Protein AF-A0AAE3HMV6-F1 (afdb_monomer_lite)

Organism: NCBI:txid398773

Secondary structure (DSSP, 8-state):
--HHHHHHHSSS-HHHHHHHHHHHHHHHHHHHHHHHHHHS-TT---HHHHHHHHHHHHHHHHHHHHHHHHHHHHHT-

Sequence (77 aa):
MNKTTRFLTDNNPLGLKIIVVATGLALLSLLPLLLYILFGPADGNPIGLGLLAVAGMLLGLVGIVIGIIELLLSLRR

pLDDT: mean 88.95, std 12.86, range [54.31, 98.0]

Foldseek 3Di:
DDPVVVVVPDPPQPLVVLLVVLVVQLVVLLVVVVCCVVPNDPPDDVVVSVVSSVVSNVSSVVSNVVSVVSVVVVVVD

Structure (mmCIF, N/CA/C/O backbone):
data_AF-A0AAE3HMV6-F1
#
_entry.id   AF-A0AAE3HMV6-F1
#
loop_
_atom_site.group_PDB
_atom_site.id
_atom_site.type_symbol
_atom_site.label_atom_id
_atom_site.label_alt_id
_atom_site.label_comp_id
_atom_site.label_asym_id
_atom_site.label_entity_id
_atom_site.label_seq_id
_atom_site.pdbx_PDB_ins_code
_atom_site.Cartn_x
_atom_site.Cartn_y
_atom_site.Cartn_z
_atom_site.occupancy
_atom_site.B_iso_or_equiv
_atom_site.auth_seq_id
_atom_site.auth_comp_id
_atom_site.auth_asym_id
_atom_site.auth_atom_id
_atom_site.pdbx_PDB_model_num
ATOM 1 N N . MET A 1 1 ? -27.356 -10.449 -3.559 1.00 54.31 1 MET A N 1
ATOM 2 C CA . MET A 1 1 ? -26.514 -9.653 -2.635 1.00 54.31 1 MET A CA 1
ATOM 3 C C . MET A 1 1 ? -25.175 -9.382 -3.315 1.00 54.31 1 MET A C 1
ATOM 5 O O . MET A 1 1 ? -24.586 -10.331 -3.819 1.00 54.31 1 MET A O 1
ATOM 9 N N . ASN A 1 2 ? -24.750 -8.1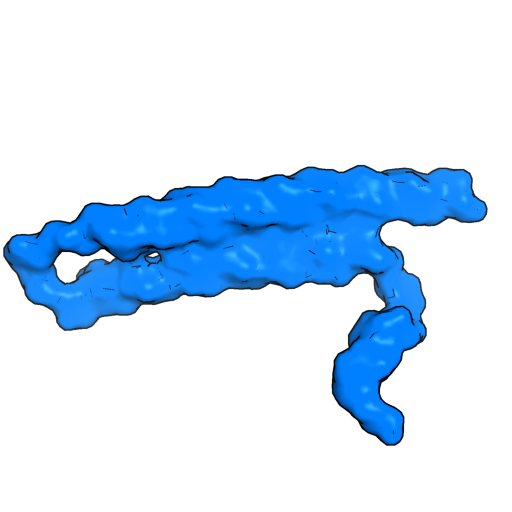19 -3.444 1.00 65.56 2 ASN A N 1
ATOM 10 C CA . ASN A 1 2 ? -23.549 -7.741 -4.205 1.00 65.56 2 ASN A CA 1
ATOM 11 C C . ASN A 1 2 ? -22.276 -7.981 -3.358 1.00 65.56 2 ASN A C 1
ATOM 13 O O . ASN A 1 2 ? -22.326 -7.921 -2.130 1.00 65.56 2 ASN A O 1
ATOM 17 N N . LYS A 1 3 ? -21.128 -8.291 -3.972 1.00 59.16 3 LYS A N 1
ATOM 18 C CA . LYS A 1 3 ? -19.908 -8.670 -3.218 1.00 59.16 3 LYS A CA 1
ATOM 19 C C . LYS A 1 3 ? -19.382 -7.531 -2.335 1.00 59.16 3 LYS A C 1
ATOM 21 O O . LYS A 1 3 ? -18.893 -7.779 -1.237 1.00 59.16 3 LYS A O 1
ATOM 26 N N . THR A 1 4 ? -19.553 -6.290 -2.782 1.00 60.22 4 THR A N 1
ATOM 27 C CA . THR A 1 4 ? -19.204 -5.076 -2.033 1.00 60.22 4 THR A CA 1
ATOM 28 C C . THR A 1 4 ? -20.026 -4.917 -0.757 1.00 60.22 4 THR A C 1
ATOM 30 O O . THR A 1 4 ? -19.471 -4.588 0.286 1.00 60.22 4 THR A O 1
ATOM 33 N N . THR A 1 5 ? -21.325 -5.228 -0.788 1.00 57.88 5 THR A N 1
ATOM 34 C CA . THR A 1 5 ? -22.182 -5.159 0.405 1.00 57.88 5 THR A CA 1
ATOM 35 C C . THR A 1 5 ? -21.838 -6.230 1.437 1.00 57.88 5 THR A C 1
ATOM 37 O O . THR A 1 5 ? -21.995 -5.975 2.627 1.00 57.88 5 THR A O 1
ATOM 40 N N . ARG A 1 6 ? -21.297 -7.382 1.014 1.00 60.44 6 ARG A N 1
ATOM 41 C CA . ARG A 1 6 ? -20.849 -8.457 1.917 1.00 60.44 6 ARG A CA 1
ATOM 42 C C . ARG A 1 6 ? -19.585 -8.087 2.703 1.00 60.44 6 ARG A C 1
ATOM 44 O O . ARG A 1 6 ? -19.526 -8.307 3.903 1.00 60.44 6 ARG A O 1
ATOM 51 N N . PHE A 1 7 ? -18.616 -7.433 2.059 1.00 60.72 7 PHE A N 1
ATOM 52 C CA . PHE A 1 7 ? -17.424 -6.918 2.749 1.00 60.72 7 PHE A CA 1
ATOM 53 C C . PHE A 1 7 ? -17.774 -5.857 3.803 1.00 60.72 7 PHE A C 1
ATOM 55 O O . PHE A 1 7 ? -17.148 -5.795 4.858 1.00 60.72 7 PHE A O 1
ATOM 62 N N . LEU A 1 8 ? -18.798 -5.040 3.544 1.00 58.03 8 LEU A N 1
ATOM 63 C CA . LEU A 1 8 ? -19.284 -4.036 4.494 1.00 58.03 8 LEU A CA 1
ATOM 64 C C . LEU A 1 8 ? -20.099 -4.638 5.653 1.00 58.03 8 LEU A C 1
ATOM 66 O O . LEU A 1 8 ? -20.188 -4.001 6.695 1.00 58.03 8 LEU A O 1
ATOM 70 N N . THR A 1 9 ? -20.651 -5.849 5.500 1.00 61.25 9 THR A N 1
ATOM 71 C CA . THR A 1 9 ? -21.507 -6.514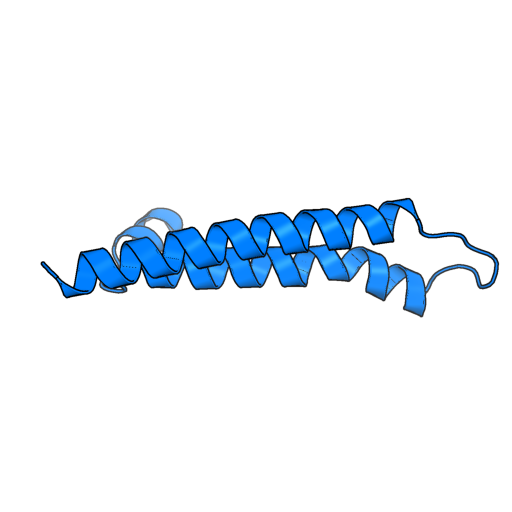 6.507 1.00 61.25 9 THR A CA 1
ATOM 72 C C . THR A 1 9 ? -20.792 -7.558 7.370 1.00 61.25 9 THR A C 1
ATOM 74 O O . THR A 1 9 ? -21.364 -7.988 8.366 1.00 61.25 9 THR A O 1
ATOM 77 N N . ASP A 1 10 ? -19.549 -7.941 7.058 1.00 59.91 10 ASP A N 1
ATOM 78 C CA . ASP A 1 10 ? -18.758 -8.806 7.946 1.00 59.91 10 ASP A CA 1
ATOM 79 C C . ASP A 1 10 ? -18.430 -8.101 9.274 1.00 59.91 10 ASP A C 1
ATOM 81 O O . ASP A 1 10 ? -17.935 -6.970 9.259 1.00 59.91 10 ASP A O 1
ATOM 85 N N . ASN A 1 11 ? -18.598 -8.819 10.395 1.00 63.53 11 ASN A N 1
ATOM 86 C CA . ASN A 1 11 ? -18.343 -8.388 11.785 1.00 63.53 11 ASN A CA 1
ATOM 87 C C . ASN A 1 11 ? -16.888 -7.969 12.090 1.00 63.53 11 ASN A C 1
ATOM 89 O O . ASN A 1 11 ? -16.565 -7.640 13.229 1.00 63.53 11 ASN A O 1
ATOM 93 N N . ASN A 1 12 ? -15.989 -7.996 11.105 1.00 69.69 12 ASN A N 1
ATOM 94 C CA . ASN A 1 12 ? -14.617 -7.551 11.298 1.00 69.69 12 ASN A CA 1
ATOM 95 C C . ASN A 1 12 ? -14.575 -6.034 11.538 1.00 69.69 12 ASN A C 1
ATOM 97 O O . ASN A 1 12 ? -15.200 -5.288 10.771 1.00 69.69 12 ASN A O 1
ATOM 101 N N . PRO A 1 13 ? -13.799 -5.566 12.535 1.00 81.31 13 PRO A N 1
ATOM 102 C CA . PRO A 1 13 ? -13.691 -4.148 12.838 1.00 81.31 13 PRO A CA 1
ATOM 103 C C . PRO A 1 13 ? -13.192 -3.394 11.605 1.00 81.31 13 PRO A C 1
ATOM 105 O O . PRO A 1 13 ? -12.257 -3.822 10.923 1.00 81.31 13 PRO A O 1
ATOM 108 N N . LEU A 1 14 ? -13.835 -2.264 11.311 1.00 87.00 14 LEU A N 1
ATOM 109 C CA . LEU A 1 14 ? -13.551 -1.434 10.140 1.00 87.00 14 LEU A CA 1
ATOM 110 C C . LEU A 1 14 ? -12.060 -1.059 10.049 1.00 87.00 14 LEU A C 1
ATOM 112 O O . LEU A 1 14 ? -11.489 -1.107 8.961 1.00 87.00 14 LEU A O 1
ATOM 116 N N . GLY A 1 15 ? -11.407 -0.817 11.190 1.00 88.81 15 GLY A N 1
ATOM 117 C CA . GLY A 1 15 ? -9.965 -0.571 11.261 1.00 88.81 15 GLY A CA 1
ATOM 118 C C . GLY A 1 15 ? -9.109 -1.703 10.679 1.00 88.81 15 GLY A C 1
ATOM 119 O O . GLY A 1 15 ? -8.188 -1.438 9.910 1.00 88.81 15 GLY A O 1
ATOM 120 N N . LEU A 1 16 ? -9.454 -2.971 10.936 1.00 91.81 16 LEU A N 1
ATOM 121 C CA . LEU A 1 16 ? -8.725 -4.116 10.374 1.00 91.81 16 LEU A CA 1
ATOM 122 C C . LEU A 1 16 ? -8.854 -4.173 8.847 1.00 91.81 16 LEU A C 1
ATOM 124 O O . LEU A 1 16 ? -7.878 -4.439 8.149 1.00 91.81 16 LEU A O 1
ATOM 128 N N . LYS A 1 17 ? -10.047 -3.878 8.319 1.00 90.88 17 LYS A N 1
ATOM 129 C CA . LYS A 1 17 ? -10.289 -3.818 6.869 1.00 90.88 17 LYS A CA 1
ATOM 130 C C . LYS A 1 17 ? -9.433 -2.732 6.214 1.00 90.88 17 LYS A C 1
ATOM 132 O O . LYS A 1 17 ? -8.833 -2.985 5.171 1.00 90.88 17 LYS A O 1
ATOM 137 N N . ILE A 1 18 ? -9.336 -1.559 6.845 1.00 94.44 18 ILE A N 1
ATOM 138 C CA . ILE A 1 18 ? -8.481 -0.462 6.373 1.00 94.44 18 ILE A CA 1
ATOM 139 C C . ILE A 1 18 ? -7.014 -0.891 6.357 1.00 94.44 18 ILE A C 1
ATOM 141 O O . ILE A 1 18 ? -6.355 -0.703 5.338 1.00 94.44 18 ILE A O 1
ATOM 145 N N . ILE A 1 19 ? -6.517 -1.503 7.439 1.00 95.88 19 ILE A N 1
ATOM 146 C CA . ILE A 1 19 ? -5.124 -1.969 7.525 1.00 95.88 19 ILE A CA 1
ATOM 147 C C . ILE A 1 19 ? -4.816 -2.930 6.374 1.00 95.88 19 ILE A C 1
ATOM 149 O O . ILE A 1 19 ? -3.853 -2.711 5.646 1.00 95.88 19 ILE A O 1
ATOM 153 N N . VAL A 1 20 ? -5.658 -3.945 6.154 1.00 95.75 20 VAL A N 1
ATOM 154 C CA . VAL A 1 20 ? -5.446 -4.937 5.084 1.00 95.75 20 VAL A CA 1
ATOM 155 C C . VAL A 1 20 ? -5.400 -4.276 3.705 1.00 95.75 20 VAL A C 1
ATOM 157 O O . VAL A 1 20 ? -4.505 -4.572 2.912 1.00 95.75 20 VAL A O 1
ATOM 160 N N . VAL A 1 21 ? -6.331 -3.363 3.415 1.00 95.88 21 VAL A N 1
ATOM 161 C CA . VAL A 1 21 ? -6.364 -2.653 2.127 1.00 95.88 21 VAL A CA 1
ATOM 162 C C . VAL A 1 21 ? -5.143 -1.748 1.964 1.00 95.88 21 VAL A C 1
ATOM 164 O O . VAL A 1 21 ? -4.531 -1.741 0.897 1.00 95.88 21 VAL A O 1
ATOM 167 N N . ALA A 1 22 ? -4.752 -1.021 3.009 1.00 96.69 22 ALA A N 1
ATOM 168 C CA . ALA A 1 22 ? -3.609 -0.115 2.986 1.00 96.69 22 ALA A CA 1
ATOM 169 C C . ALA A 1 22 ? -2.277 -0.864 2.816 1.00 96.69 22 ALA A C 1
ATOM 171 O O . ALA A 1 22 ? -1.445 -0.463 2.000 1.00 96.69 22 ALA A O 1
ATOM 172 N N . THR A 1 23 ? -2.099 -1.990 3.513 1.00 96.25 23 THR A N 1
ATOM 173 C CA . THR A 1 23 ? -0.950 -2.885 3.319 1.00 96.25 23 THR A CA 1
ATOM 174 C C . THR A 1 23 ? -0.937 -3.458 1.906 1.00 96.25 23 THR A C 1
ATOM 176 O O . THR A 1 23 ? 0.104 -3.445 1.252 1.00 96.25 23 THR A O 1
ATOM 179 N N . GLY A 1 24 ? -2.090 -3.909 1.402 1.00 96.88 24 GLY A N 1
ATOM 180 C CA . GLY A 1 24 ? -2.219 -4.380 0.026 1.00 96.88 24 GLY A CA 1
ATOM 181 C C . GLY A 1 24 ? -1.793 -3.313 -0.983 1.00 96.88 24 GLY A C 1
ATOM 182 O O . GLY A 1 24 ? -0.979 -3.590 -1.855 1.00 96.88 24 GLY A O 1
ATOM 183 N N . LEU A 1 25 ? -2.268 -2.078 -0.830 1.00 95.81 25 LEU A N 1
ATOM 184 C CA . LEU A 1 25 ? -1.925 -0.965 -1.716 1.00 95.81 25 LEU A CA 1
ATOM 185 C C . LEU A 1 25 ? -0.426 -0.632 -1.683 1.00 95.81 25 LEU A C 1
ATOM 187 O O . LEU A 1 25 ? 0.176 -0.449 -2.743 1.00 95.81 25 LEU A O 1
ATOM 191 N N . ALA A 1 26 ? 0.186 -0.621 -0.495 1.00 96.06 26 ALA A N 1
ATOM 192 C CA . ALA A 1 26 ? 1.627 -0.423 -0.346 1.00 96.06 26 ALA A CA 1
ATOM 193 C C . ALA A 1 26 ? 2.419 -1.490 -1.117 1.00 96.06 26 ALA A C 1
ATOM 195 O O . ALA A 1 26 ? 3.277 -1.158 -1.934 1.00 96.06 26 ALA A O 1
ATOM 196 N N . LEU A 1 27 ? 2.077 -2.767 -0.930 1.00 96.62 27 LEU A N 1
ATOM 197 C CA . LEU A 1 27 ? 2.739 -3.880 -1.617 1.00 96.62 27 LEU A CA 1
ATOM 198 C C . LEU A 1 27 ? 2.506 -3.850 -3.133 1.00 96.62 27 LEU A C 1
ATOM 200 O O . LEU A 1 27 ? 3.436 -4.066 -3.908 1.00 96.62 27 LEU A O 1
ATOM 204 N N . LEU A 1 28 ? 1.287 -3.538 -3.572 1.00 97.12 28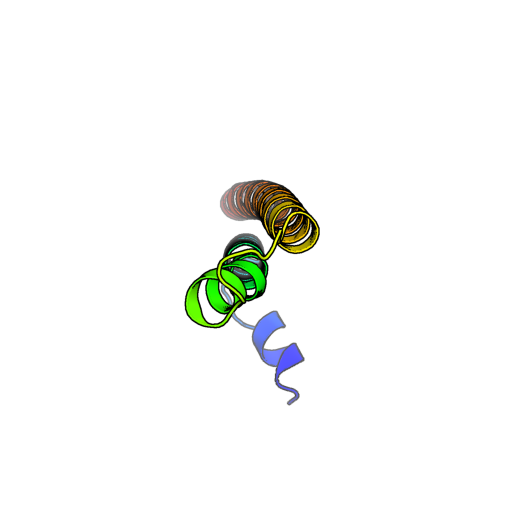 LEU A N 1
ATOM 205 C CA . LEU A 1 28 ? 0.950 -3.450 -4.993 1.00 97.12 28 LEU A CA 1
ATOM 206 C C . LEU A 1 28 ? 1.705 -2.316 -5.695 1.00 97.12 28 LEU A C 1
ATOM 208 O O . LEU A 1 28 ? 2.064 -2.467 -6.860 1.00 97.12 28 LEU A O 1
ATOM 212 N N . SER A 1 29 ? 2.003 -1.215 -5.000 1.00 96.69 29 SER A N 1
ATOM 213 C CA . SER A 1 29 ? 2.796 -0.115 -5.567 1.00 96.69 29 SER A CA 1
ATOM 214 C C . SER A 1 29 ? 4.257 -0.480 -5.859 1.00 96.69 29 SER A C 1
ATOM 216 O O . SER A 1 29 ? 4.884 0.165 -6.698 1.00 96.69 29 SER A O 1
ATOM 218 N N . LEU A 1 30 ? 4.787 -1.537 -5.231 1.00 96.56 30 LEU A N 1
ATOM 219 C CA . LEU A 1 30 ? 6.129 -2.062 -5.507 1.00 96.56 30 LEU A CA 1
ATOM 220 C C . LEU A 1 30 ? 6.168 -2.947 -6.755 1.00 96.56 30 LEU A C 1
ATOM 222 O O . LEU A 1 30 ? 7.220 -3.059 -7.386 1.00 96.56 30 LEU A O 1
ATOM 226 N N . LEU A 1 31 ? 5.045 -3.567 -7.137 1.00 96.81 31 LEU A N 1
ATOM 227 C CA . LEU A 1 31 ? 5.008 -4.521 -8.249 1.00 96.81 31 LEU A CA 1
ATOM 228 C C . LEU A 1 31 ? 5.547 -3.951 -9.568 1.00 96.81 31 LEU A C 1
ATOM 230 O O . LEU A 1 31 ? 6.352 -4.638 -10.193 1.00 96.81 31 LEU A O 1
ATOM 234 N N . PRO A 1 32 ? 5.195 -2.724 -10.002 1.00 95.38 32 PRO A N 1
ATOM 235 C CA . PRO A 1 32 ? 5.725 -2.169 -11.245 1.00 95.38 32 PRO A CA 1
ATOM 236 C C . PRO A 1 32 ? 7.252 -2.053 -11.236 1.00 95.38 32 PRO A C 1
ATOM 238 O O . PRO A 1 32 ? 7.900 -2.381 -12.227 1.00 95.38 32 PRO A O 1
ATOM 241 N N . LEU A 1 33 ? 7.833 -1.632 -10.107 1.00 96.06 33 LEU A N 1
ATOM 242 C CA . LEU A 1 33 ? 9.282 -1.530 -9.951 1.00 96.06 33 LEU A CA 1
ATOM 243 C C . LEU A 1 33 ? 9.941 -2.914 -9.965 1.00 96.06 33 LEU A C 1
ATOM 245 O O . LEU A 1 33 ? 10.945 -3.100 -10.644 1.00 96.06 33 LEU A O 1
ATOM 249 N N . LEU A 1 34 ? 9.365 -3.897 -9.268 1.00 96.12 34 LEU A N 1
ATOM 250 C CA . LEU A 1 34 ? 9.890 -5.266 -9.239 1.00 96.12 34 LEU A CA 1
ATOM 251 C C . LEU A 1 34 ? 9.836 -5.935 -10.618 1.00 96.12 34 LEU A C 1
ATOM 253 O O . LEU A 1 34 ? 10.799 -6.581 -11.026 1.00 96.12 34 LEU A O 1
ATOM 257 N N . LEU A 1 35 ? 8.742 -5.742 -11.358 1.00 96.50 35 LEU A N 1
ATOM 258 C CA . LEU A 1 35 ? 8.620 -6.224 -12.734 1.00 96.50 35 LEU A CA 1
ATOM 259 C C . LEU A 1 35 ? 9.661 -5.571 -13.645 1.00 96.50 35 LEU A C 1
ATOM 261 O O . LEU A 1 35 ? 10.253 -6.253 -14.477 1.00 96.50 35 LEU A O 1
ATOM 265 N N . TYR A 1 36 ? 9.926 -4.277 -13.463 1.00 95.56 36 TYR A N 1
ATOM 266 C CA . TYR A 1 36 ? 10.981 -3.593 -14.204 1.00 95.56 36 TYR A CA 1
ATOM 267 C C . TYR A 1 36 ? 12.371 -4.124 -13.859 1.00 95.56 36 TYR A C 1
ATOM 269 O O . TYR A 1 36 ? 13.184 -4.310 -14.751 1.00 95.56 36 TYR A O 1
ATOM 277 N N . ILE A 1 37 ? 12.659 -4.404 -12.590 1.00 93.81 37 ILE A N 1
ATOM 278 C CA . ILE A 1 37 ? 13.953 -4.980 -12.197 1.00 93.81 37 ILE A CA 1
ATOM 279 C C . ILE A 1 37 ? 14.156 -6.361 -12.841 1.00 93.81 37 ILE A C 1
ATOM 281 O O . ILE A 1 37 ? 15.273 -6.699 -13.217 1.00 93.81 37 ILE A O 1
ATOM 285 N N . LEU A 1 38 ? 13.086 -7.151 -12.986 1.00 96.25 38 LEU A N 1
ATOM 286 C CA . LEU A 1 38 ? 13.170 -8.509 -13.526 1.00 96.25 38 LEU A CA 1
ATOM 287 C C . LEU A 1 38 ? 13.202 -8.567 -15.062 1.00 96.25 38 LEU A C 1
ATOM 289 O O . LEU A 1 38 ? 13.879 -9.424 -15.624 1.00 96.25 38 LEU A O 1
ATOM 293 N N . PHE A 1 39 ? 12.453 -7.693 -15.737 1.00 96.06 39 PHE A N 1
ATOM 294 C CA . PHE A 1 39 ? 12.235 -7.756 -17.191 1.00 96.06 39 PHE A CA 1
ATOM 295 C C . PHE A 1 39 ? 12.707 -6.509 -17.946 1.00 96.06 39 PHE A C 1
ATOM 297 O O . PHE A 1 39 ? 12.594 -6.446 -19.171 1.00 96.06 39 PHE A O 1
ATOM 304 N N . GLY A 1 40 ? 13.173 -5.490 -17.230 1.00 91.31 40 GLY A N 1
ATOM 305 C CA . GLY A 1 40 ? 13.584 -4.218 -17.798 1.00 91.31 40 GLY A CA 1
ATOM 306 C C . GLY A 1 40 ? 14.970 -4.268 -18.442 1.00 91.31 40 GLY A C 1
ATOM 307 O O . GLY A 1 40 ? 15.762 -5.178 -18.194 1.00 91.31 40 GLY A O 1
ATOM 308 N N . PRO A 1 41 ? 15.278 -3.275 -19.289 1.00 93.00 41 PRO A N 1
ATOM 309 C CA . PRO A 1 41 ? 16.595 -3.142 -19.896 1.00 93.00 41 PRO A CA 1
ATOM 310 C C . PRO A 1 41 ? 17.664 -2.854 -18.832 1.00 93.00 41 PRO A C 1
ATOM 312 O O . PRO A 1 41 ? 17.428 -2.070 -17.914 1.00 93.00 41 PRO A O 1
ATOM 315 N N . ALA A 1 42 ? 18.854 -3.445 -18.993 1.00 88.38 42 ALA A N 1
ATOM 316 C CA . ALA A 1 42 ? 19.962 -3.319 -18.038 1.00 88.38 42 ALA A CA 1
ATOM 317 C C . ALA A 1 42 ? 20.432 -1.865 -17.837 1.00 88.38 42 ALA A C 1
ATOM 319 O O . ALA A 1 42 ? 20.765 -1.477 -16.723 1.00 88.38 42 ALA A O 1
ATOM 320 N N . ASP A 1 43 ? 20.380 -1.053 -18.896 1.00 88.56 43 ASP A N 1
ATOM 321 C CA . ASP A 1 43 ? 20.776 0.364 -18.873 1.00 88.56 43 ASP A CA 1
ATOM 322 C C . ASP A 1 43 ? 19.590 1.311 -18.611 1.00 88.56 43 ASP A C 1
ATOM 324 O O . ASP A 1 43 ? 19.665 2.527 -18.802 1.00 88.56 43 ASP A O 1
ATOM 328 N N . GLY A 1 44 ? 18.448 0.748 -18.224 1.00 88.56 44 GLY A N 1
ATOM 329 C CA . GLY A 1 44 ? 17.234 1.490 -17.952 1.00 88.56 44 GLY A CA 1
ATOM 330 C C . GLY A 1 44 ? 17.277 2.249 -16.623 1.00 88.56 44 GLY A C 1
ATOM 331 O O . GLY A 1 44 ? 17.825 1.769 -15.635 1.00 88.56 44 GLY A O 1
ATOM 332 N N . ASN A 1 45 ? 16.650 3.430 -16.571 1.00 91.31 45 ASN A N 1
ATOM 333 C CA . ASN A 1 45 ? 16.550 4.231 -15.349 1.00 91.31 45 ASN A CA 1
ATOM 334 C C . ASN A 1 45 ? 15.091 4.350 -14.853 1.00 91.31 45 ASN A C 1
ATOM 336 O O . ASN A 1 45 ? 14.363 5.252 -15.284 1.00 91.31 45 ASN A O 1
ATOM 340 N N . PRO A 1 46 ? 14.640 3.482 -13.928 1.00 93.00 46 PRO A N 1
ATOM 341 C CA . PRO A 1 46 ? 13.252 3.436 -13.475 1.00 93.00 46 PRO A CA 1
ATOM 342 C C . PRO A 1 46 ? 12.919 4.437 -12.355 1.00 93.00 46 PRO A C 1
ATOM 344 O O . PRO A 1 46 ? 12.143 4.107 -11.457 1.00 93.00 46 PRO A O 1
ATOM 347 N N . ILE A 1 47 ? 13.438 5.673 -12.393 1.00 95.69 47 ILE A N 1
ATOM 348 C CA . ILE A 1 47 ? 13.141 6.700 -11.368 1.00 95.69 47 ILE A CA 1
ATOM 349 C C . ILE A 1 47 ? 11.634 6.869 -11.149 1.00 95.69 47 ILE A C 1
ATOM 351 O O . ILE A 1 47 ? 11.184 6.891 -10.007 1.00 95.69 47 ILE A O 1
ATOM 355 N N . GLY A 1 48 ? 10.836 6.931 -12.221 1.00 95.56 48 GLY A N 1
ATOM 356 C CA . GLY A 1 48 ? 9.383 7.085 -12.103 1.00 95.56 48 GLY A CA 1
ATOM 357 C C . GLY A 1 48 ? 8.713 5.934 -11.343 1.00 95.56 48 GLY A C 1
ATOM 358 O O . GLY A 1 48 ? 7.835 6.170 -10.516 1.00 95.56 48 GLY A O 1
ATOM 359 N N . LEU A 1 49 ? 9.166 4.696 -11.561 1.00 95.06 49 LEU A N 1
ATOM 360 C CA . LEU A 1 49 ? 8.654 3.518 -10.854 1.00 95.06 49 LEU A CA 1
ATOM 361 C C . LEU A 1 49 ? 9.129 3.487 -9.397 1.00 95.06 49 LEU A C 1
ATOM 363 O O . LEU A 1 49 ? 8.365 3.103 -8.515 1.00 95.06 49 LEU A O 1
ATOM 367 N N . GLY A 1 50 ? 10.355 3.951 -9.137 1.00 96.00 50 GLY A N 1
ATOM 368 C CA . GLY A 1 50 ? 10.862 4.165 -7.783 1.00 96.00 50 GLY A CA 1
ATOM 369 C C . GLY A 1 50 ? 10.020 5.180 -7.007 1.00 96.00 50 GLY A C 1
ATOM 370 O O . GLY A 1 50 ? 9.593 4.906 -5.887 1.00 96.00 50 GLY A O 1
ATOM 371 N N . LEU A 1 51 ? 9.706 6.322 -7.621 1.00 97.50 51 LEU A N 1
ATOM 372 C CA . LEU A 1 51 ? 8.851 7.348 -7.017 1.00 97.50 51 LEU A CA 1
ATOM 373 C C . LEU A 1 51 ? 7.422 6.845 -6.786 1.00 97.50 51 LEU A C 1
ATOM 375 O O . LEU A 1 51 ? 6.842 7.132 -5.740 1.00 97.50 51 LEU A O 1
ATOM 379 N N . LEU A 1 52 ? 6.872 6.061 -7.717 1.00 96.06 52 LEU A N 1
ATOM 380 C CA . LEU A 1 52 ? 5.558 5.435 -7.557 1.00 96.06 52 LEU A CA 1
ATOM 381 C C . LEU A 1 52 ? 5.526 4.479 -6.357 1.00 96.06 52 LEU A C 1
ATOM 383 O O . LEU A 1 52 ? 4.595 4.541 -5.553 1.00 96.06 52 LEU A O 1
ATOM 387 N N . ALA A 1 53 ? 6.553 3.639 -6.209 1.00 96.69 53 ALA A N 1
ATOM 388 C CA . ALA A 1 53 ? 6.682 2.733 -5.072 1.00 96.69 53 ALA A CA 1
ATOM 389 C C . ALA A 1 53 ? 6.768 3.497 -3.740 1.00 96.69 53 ALA A C 1
ATOM 391 O O . ALA A 1 53 ? 6.088 3.146 -2.776 1.00 96.69 53 ALA A O 1
ATOM 392 N N . VAL A 1 54 ? 7.547 4.583 -3.685 1.00 97.69 54 VAL A N 1
ATOM 393 C CA . VAL A 1 54 ? 7.637 5.438 -2.489 1.00 97.69 54 VAL A CA 1
ATOM 394 C C . VAL A 1 54 ? 6.289 6.088 -2.173 1.00 97.69 54 VAL A C 1
ATOM 396 O O . VAL A 1 54 ? 5.841 6.042 -1.027 1.00 97.69 54 VAL A O 1
ATOM 399 N N . ALA A 1 55 ? 5.611 6.655 -3.171 1.00 97.69 55 ALA A N 1
ATOM 400 C CA . ALA A 1 55 ? 4.309 7.288 -2.980 1.00 97.69 55 ALA A CA 1
ATOM 401 C C . ALA A 1 55 ? 3.261 6.290 -2.460 1.00 97.69 55 ALA A C 1
ATOM 403 O O . ALA A 1 55 ? 2.542 6.591 -1.505 1.00 97.69 55 ALA A O 1
ATOM 404 N N . GLY A 1 56 ? 3.203 5.086 -3.034 1.00 97.12 56 GLY A N 1
ATOM 405 C CA . GLY A 1 56 ? 2.284 4.044 -2.580 1.00 97.12 56 GLY A CA 1
ATOM 406 C C . GLY A 1 56 ? 2.604 3.527 -1.176 1.00 97.12 56 GLY A C 1
ATOM 407 O O . GLY A 1 56 ? 1.682 3.319 -0.387 1.00 97.12 56 GLY A O 1
ATOM 408 N N . MET A 1 57 ? 3.885 3.414 -0.813 1.00 96.62 57 MET A N 1
ATOM 409 C CA . MET A 1 57 ? 4.305 3.099 0.559 1.00 96.62 57 MET A CA 1
ATOM 410 C C . MET A 1 57 ? 3.864 4.172 1.562 1.00 96.62 57 MET A C 1
ATOM 412 O O . MET A 1 57 ? 3.339 3.832 2.622 1.00 96.62 57 MET A O 1
ATOM 416 N N . LEU A 1 58 ? 4.019 5.459 1.233 1.00 97.88 58 LEU A N 1
ATOM 417 C CA . LEU A 1 58 ? 3.574 6.559 2.098 1.00 97.88 58 LEU A CA 1
ATOM 418 C C . LEU A 1 58 ? 2.051 6.563 2.276 1.00 97.88 58 LEU A C 1
ATOM 420 O O . LEU A 1 58 ? 1.564 6.676 3.400 1.00 97.88 58 LEU A O 1
ATOM 424 N N . LEU A 1 59 ? 1.295 6.384 1.190 1.00 96.75 59 LEU A N 1
ATOM 425 C CA . LEU A 1 59 ? -0.166 6.286 1.254 1.00 96.75 59 LEU A CA 1
ATOM 426 C C . LEU A 1 59 ? -0.622 5.067 2.065 1.00 96.75 59 LEU A C 1
ATOM 428 O O . LEU A 1 59 ? -1.551 5.170 2.868 1.00 96.75 59 LEU A O 1
ATOM 432 N N . GLY A 1 60 ? 0.055 3.931 1.903 1.00 97.25 60 GLY A N 1
ATOM 433 C CA . GLY A 1 60 ? -0.193 2.735 2.700 1.00 97.25 60 GLY A CA 1
ATOM 434 C C . GLY A 1 60 ? 0.089 2.950 4.185 1.00 97.25 60 GLY A C 1
ATOM 435 O O . GLY A 1 60 ? -0.730 2.569 5.016 1.00 97.25 60 GLY A O 1
ATOM 436 N N . LEU A 1 61 ? 1.188 3.623 4.537 1.00 97.50 61 LEU A N 1
ATOM 437 C CA . LEU A 1 61 ? 1.494 3.983 5.925 1.00 97.50 61 LEU A CA 1
ATOM 438 C C . LEU A 1 61 ? 0.407 4.869 6.536 1.00 97.50 61 LEU A C 1
ATOM 440 O O . LEU A 1 61 ? -0.062 4.580 7.636 1.00 97.50 61 LEU A O 1
ATOM 444 N N . VAL A 1 62 ? -0.044 5.899 5.815 1.00 98.00 62 VAL A N 1
ATOM 445 C CA . VAL A 1 62 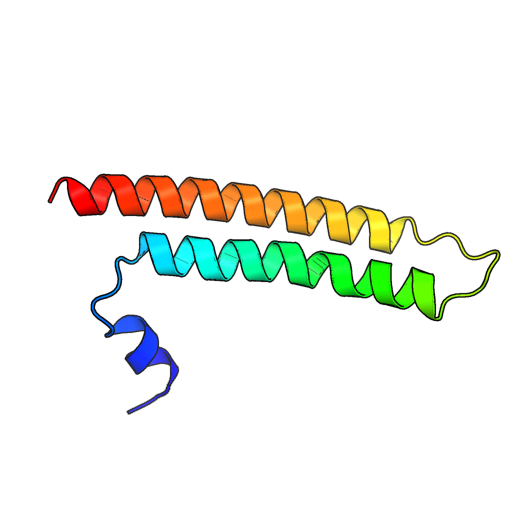? -1.155 6.753 6.264 1.00 98.00 62 VAL A CA 1
ATOM 446 C C . VAL A 1 62 ? -2.420 5.920 6.485 1.00 98.00 62 VAL A C 1
ATOM 448 O O . VAL A 1 62 ? -3.057 6.036 7.532 1.00 98.00 62 VAL A O 1
ATOM 451 N N . GLY A 1 63 ? -2.755 5.031 5.547 1.00 97.19 63 GLY A N 1
ATOM 452 C CA . GLY A 1 63 ? -3.899 4.131 5.682 1.00 97.19 63 GLY A CA 1
ATOM 453 C C . GLY A 1 63 ? -3.786 3.193 6.888 1.00 97.19 63 GLY A C 1
ATOM 454 O O . GLY A 1 63 ? -4.754 3.033 7.626 1.00 97.19 63 GLY A O 1
ATOM 455 N N . ILE A 1 64 ? -2.604 2.628 7.147 1.00 97.38 64 ILE A N 1
ATOM 456 C CA . ILE A 1 64 ? -2.352 1.777 8.319 1.00 97.38 64 ILE A CA 1
ATOM 457 C C . ILE A 1 64 ? -2.543 2.574 9.613 1.00 97.38 64 ILE A C 1
ATOM 459 O O . ILE A 1 64 ? -3.219 2.089 10.518 1.00 97.38 64 ILE A O 1
ATOM 463 N N . VAL A 1 65 ? -2.015 3.800 9.699 1.00 97.94 65 VAL A N 1
ATOM 464 C CA . VAL A 1 65 ? -2.200 4.672 10.873 1.00 97.94 65 VAL A CA 1
ATOM 465 C C . VAL A 1 65 ? -3.685 4.941 11.121 1.00 97.94 65 VAL A C 1
ATOM 467 O O . VAL A 1 65 ? -4.157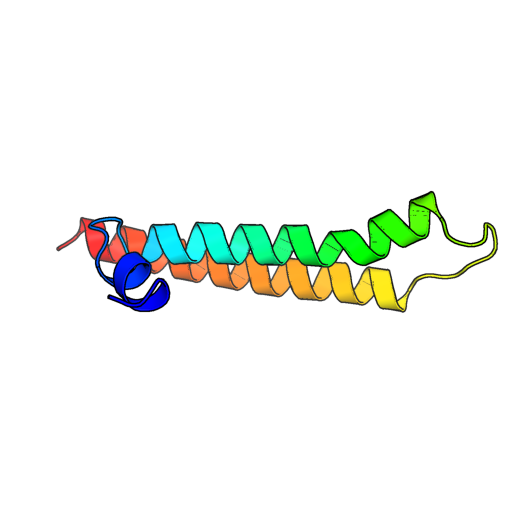 4.755 12.242 1.00 97.94 65 VAL A O 1
ATOM 470 N N . ILE A 1 66 ? -4.439 5.303 10.079 1.00 97.25 66 ILE A N 1
ATOM 471 C CA . ILE A 1 66 ? -5.892 5.512 10.173 1.00 97.25 66 ILE A CA 1
ATOM 472 C C . ILE A 1 66 ? -6.592 4.231 10.643 1.00 97.25 66 ILE A C 1
ATOM 474 O O . ILE A 1 66 ? -7.417 4.272 11.553 1.00 97.25 66 ILE A O 1
ATOM 478 N N . GLY A 1 67 ? -6.241 3.081 10.067 1.00 95.44 67 GLY A N 1
ATOM 479 C CA . GLY A 1 67 ? -6.833 1.798 10.430 1.00 95.44 67 GLY A CA 1
ATOM 480 C C . GLY A 1 67 ? -6.534 1.374 11.870 1.00 95.44 67 GLY A C 1
ATOM 481 O O . GLY A 1 67 ? -7.417 0.838 12.538 1.00 95.44 67 GLY A O 1
ATOM 482 N N . ILE A 1 68 ? -5.335 1.667 12.383 1.00 96.25 68 ILE A N 1
ATOM 483 C CA . ILE A 1 68 ? -4.980 1.451 13.794 1.00 96.25 68 ILE A CA 1
ATOM 484 C C . ILE A 1 68 ? -5.818 2.356 14.698 1.00 96.25 68 ILE A C 1
ATOM 486 O O . ILE A 1 68 ? -6.367 1.871 15.685 1.00 96.25 68 ILE A O 1
ATOM 490 N N . ILE A 1 69 ? -5.954 3.643 14.364 1.00 96.38 69 ILE A N 1
ATOM 491 C CA . ILE A 1 69 ? -6.775 4.585 15.140 1.00 96.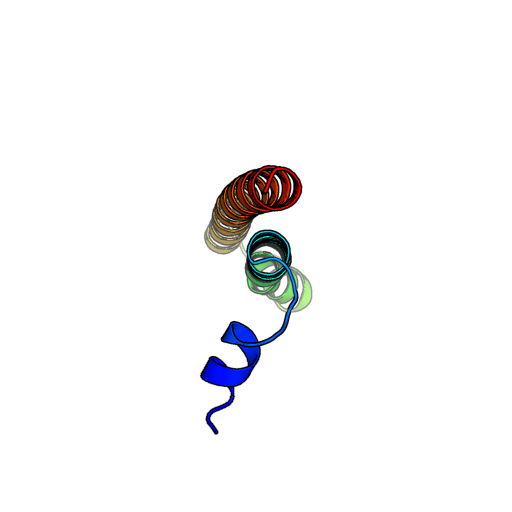38 69 ILE A CA 1
ATOM 492 C C . ILE A 1 69 ? -8.225 4.091 15.209 1.00 96.38 69 ILE A C 1
ATOM 494 O O . ILE A 1 69 ? -8.779 3.978 16.301 1.00 96.38 69 ILE A O 1
ATOM 498 N N . GLU A 1 70 ? -8.819 3.727 14.073 1.00 94.31 70 GLU A N 1
ATOM 499 C CA . GLU A 1 70 ? -10.180 3.177 14.011 1.00 94.31 70 GLU A CA 1
ATOM 500 C C . GLU A 1 70 ? -10.322 1.879 14.813 1.00 94.31 70 GLU A C 1
ATOM 502 O O . GLU A 1 70 ? -11.305 1.688 15.532 1.00 94.31 70 GLU A O 1
ATOM 507 N N . LEU A 1 71 ? -9.325 0.990 14.748 1.00 92.19 71 LEU A N 1
ATOM 508 C CA . LEU A 1 71 ? -9.328 -0.245 15.527 1.00 92.19 71 LEU A CA 1
ATOM 509 C C . LEU A 1 71 ? -9.305 0.055 17.033 1.00 92.19 71 LEU A C 1
ATOM 511 O O . LEU A 1 71 ? -10.132 -0.481 17.770 1.00 92.19 71 LEU A O 1
ATOM 515 N N . LEU A 1 72 ? -8.431 0.955 17.485 1.00 93.75 72 LEU A N 1
ATOM 516 C CA . LEU A 1 72 ? -8.348 1.365 18.890 1.00 93.75 72 LEU A CA 1
ATOM 517 C C . LEU A 1 72 ? -9.642 2.031 19.376 1.00 93.75 72 LEU A C 1
ATOM 519 O O . LEU A 1 72 ? -10.104 1.743 20.480 1.00 93.75 72 LEU A O 1
ATOM 523 N N . LEU A 1 73 ? -10.254 2.887 18.554 1.00 92.50 73 LEU A N 1
ATOM 524 C CA . LEU A 1 73 ? -11.541 3.510 18.867 1.00 92.50 73 LEU A CA 1
ATOM 525 C C . LEU A 1 73 ? -12.670 2.477 18.950 1.00 92.50 73 LEU A C 1
ATOM 527 O O . LEU A 1 73 ? -13.543 2.609 19.809 1.00 92.50 73 LEU A O 1
ATOM 531 N N . SER A 1 74 ? -12.645 1.449 18.097 1.00 88.94 74 SER A N 1
ATOM 532 C CA . SER A 1 74 ? -13.639 0.373 18.116 1.00 88.94 74 SER A CA 1
ATOM 533 C C . SER A 1 74 ? -13.541 -0.509 19.361 1.00 88.94 74 SER A C 1
ATOM 535 O O . SER A 1 74 ? -14.571 -0.912 19.880 1.00 88.94 74 SER A O 1
ATOM 537 N N . LEU A 1 75 ? -12.333 -0.738 19.891 1.00 87.12 75 LEU A N 1
ATOM 538 C CA . LEU A 1 75 ? -12.114 -1.515 21.120 1.00 87.12 75 LEU A CA 1
ATOM 539 C C . LEU A 1 75 ? -12.594 -0.798 22.390 1.00 87.12 75 LEU A C 1
ATOM 541 O O . LEU A 1 75 ? -12.735 -1.427 23.435 1.00 87.12 75 LEU A O 1
ATOM 545 N N . ARG A 1 76 ? -12.795 0.524 22.322 1.00 84.69 76 ARG A N 1
ATOM 546 C CA . ARG A 1 76 ? -13.272 1.336 23.449 1.00 84.69 76 ARG A CA 1
ATOM 547 C C . ARG A 1 76 ? -14.804 1.380 23.553 1.00 84.69 76 ARG A C 1
ATOM 549 O O . ARG A 1 76 ? -15.308 1.832 24.579 1.00 84.69 76 ARG A O 1
ATOM 556 N N . ARG A 1 77 ? -15.524 1.008 22.494 1.00 70.81 77 ARG A N 1
ATOM 557 C CA . ARG A 1 77 ? -16.995 1.008 22.444 1.00 70.81 77 ARG A CA 1
ATOM 558 C C . ARG A 1 77 ? -17.546 -0.341 22.872 1.00 70.81 77 ARG A C 1
ATOM 560 O O . ARG A 1 77 ? -18.617 -0.318 23.511 1.00 70.81 77 ARG A O 1
#

Radius of gyration: 16.75 Å; chains: 1; bounding box: 47×17×43 Å